Protein AF-A0A7S4MPJ4-F1 (afdb_monomer_lite)

Sequence (138 aa):
YFGGGSVEGIITTECYQKFRSNLSAKFEDGTIAFSSIATLKFGFKILRELGIESITQHCHVLTQYLYRRMLQMKHFNGSPVCKIFGMHHTGDVHQQGCVISFVLHRSTGEEVGYSEVEKLASLVSIHLRTGCFCNPGE

Organism: NCBI:txid1487602

Secondary structure (DSSP, 8-state):
---TT-EEEEETTTTEEEE-SSHHHHH--SS--HHHHHHHHHHHHHHHHH-HHHHHHHHHHHHHHHHHHHHT-B-TTS-BSEEEESSGGG--TTT--S--EEEEB-TTSPBPPHHHHHHHHHHTT------S-S-S--

Radius of gyration: 20.63 Å; chains: 1; bounding box: 57×34×46 Å

Structure (mmCIF, N/CA/C/O backbone):
data_AF-A0A7S4MPJ4-F1
#
_entry.id   AF-A0A7S4MPJ4-F1
#
loop_
_atom_site.group_PDB
_atom_site.id
_atom_site.type_symbol
_atom_site.label_atom_id
_atom_site.label_alt_id
_atom_site.label_comp_id
_atom_site.label_asym_id
_atom_site.label_entity_id
_atom_site.label_seq_id
_atom_site.pdbx_PDB_ins_code
_atom_site.Cartn_x
_atom_site.Cartn_y
_atom_site.Cartn_z
_atom_site.occupancy
_atom_site.B_iso_or_equiv
_atom_site.auth_seq_id
_atom_site.auth_comp_id
_atom_site.auth_asym_id
_atom_site.auth_atom_id
_atom_site.pdbx_PDB_model_num
ATOM 1 N N . TYR A 1 1 ? 18.355 12.100 -0.036 1.00 43.41 1 TYR A N 1
ATOM 2 C CA . TYR A 1 1 ? 18.182 10.654 -0.264 1.00 43.41 1 TYR A CA 1
ATOM 3 C C . TYR A 1 1 ? 19.532 10.012 -0.020 1.00 43.41 1 TYR A C 1
ATOM 5 O O . TYR A 1 1 ? 20.471 10.370 -0.719 1.00 43.41 1 TYR A O 1
ATOM 13 N N . PHE A 1 2 ? 19.645 9.173 1.007 1.00 48.06 2 PHE A N 1
ATOM 14 C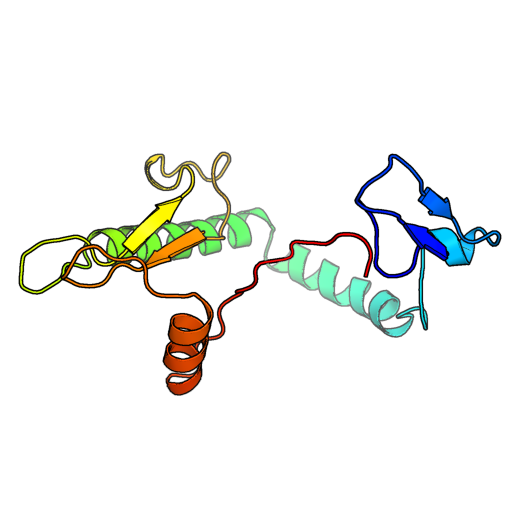 CA . PHE A 1 2 ? 20.828 8.347 1.237 1.00 48.06 2 PHE A CA 1
ATOM 15 C C . PHE A 1 2 ? 20.496 6.969 0.672 1.00 48.06 2 PHE A C 1
ATOM 17 O O . PHE A 1 2 ? 19.519 6.356 1.103 1.00 48.06 2 PHE A O 1
ATOM 24 N N . GLY A 1 3 ? 21.234 6.540 -0.352 1.00 45.75 3 GLY A N 1
ATOM 25 C CA . GLY A 1 3 ? 21.281 5.120 -0.675 1.00 45.75 3 GLY A CA 1
ATOM 26 C C . GLY A 1 3 ? 22.036 4.418 0.449 1.00 45.75 3 GLY A C 1
ATOM 27 O O . GLY A 1 3 ? 22.932 5.027 1.036 1.00 45.75 3 GLY A O 1
ATOM 28 N N . GLY A 1 4 ? 21.643 3.185 0.757 1.00 50.69 4 GLY A N 1
ATOM 29 C CA . GLY A 1 4 ? 22.331 2.326 1.719 1.00 50.69 4 GLY A CA 1
ATOM 30 C C . GLY A 1 4 ? 23.855 2.470 1.671 1.00 50.69 4 GLY A C 1
ATOM 31 O O . GLY A 1 4 ? 24.404 2.445 0.570 1.00 50.69 4 GLY A O 1
ATOM 32 N N . GLY A 1 5 ? 24.540 2.653 2.803 1.00 53.94 5 GLY A N 1
ATOM 33 C CA . GLY A 1 5 ? 26.009 2.565 2.873 1.00 53.94 5 GLY A CA 1
ATOM 34 C C . GLY A 1 5 ? 26.858 3.727 2.308 1.00 53.94 5 GLY A C 1
ATOM 35 O O . GLY A 1 5 ? 28.089 3.644 2.331 1.00 53.94 5 GLY A O 1
ATOM 36 N N . SER A 1 6 ? 26.260 4.846 1.873 1.00 60.00 6 SER A N 1
ATOM 37 C CA . SER A 1 6 ? 26.978 6.046 1.375 1.00 60.00 6 SER A CA 1
ATOM 38 C C . SER A 1 6 ? 27.757 6.841 2.442 1.00 60.00 6 SER A C 1
ATOM 40 O O . SER A 1 6 ? 28.598 7.691 2.115 1.00 60.00 6 SER A O 1
ATOM 42 N N . VAL A 1 7 ? 27.465 6.615 3.725 1.00 62.44 7 VAL A N 1
ATOM 43 C CA . VAL A 1 7 ? 28.051 7.334 4.866 1.00 62.44 7 VAL A CA 1
ATOM 44 C C . VAL A 1 7 ? 28.888 6.391 5.730 1.00 62.44 7 VAL A C 1
ATOM 46 O O . VAL A 1 7 ? 28.539 5.238 5.946 1.00 62.44 7 VAL A O 1
ATOM 49 N N . GLU A 1 8 ? 30.034 6.876 6.200 1.00 66.25 8 GLU A N 1
ATOM 50 C CA . GLU A 1 8 ? 30.913 6.179 7.151 1.00 66.25 8 GLU A CA 1
ATOM 51 C C . GLU A 1 8 ? 30.384 6.306 8.588 1.00 66.25 8 GLU A C 1
ATOM 53 O O . GLU A 1 8 ? 30.660 5.468 9.440 1.00 66.25 8 GLU A O 1
ATOM 58 N N . GLY A 1 9 ? 29.597 7.349 8.854 1.00 66.56 9 GLY A N 1
ATOM 59 C CA . GLY A 1 9 ? 28.904 7.535 10.117 1.00 66.56 9 GLY A CA 1
ATOM 60 C C . GLY A 1 9 ? 27.906 8.683 10.045 1.00 66.56 9 GLY A C 1
ATOM 61 O O . GLY A 1 9 ? 28.147 9.699 9.382 1.00 66.56 9 GLY A O 1
ATOM 62 N N . ILE A 1 10 ? 26.791 8.513 10.750 1.00 69.69 10 ILE A N 1
ATOM 63 C CA . ILE A 1 10 ? 25.794 9.547 11.009 1.00 69.69 10 ILE A CA 1
ATOM 64 C C . ILE A 1 10 ? 25.453 9.517 12.497 1.00 69.69 10 ILE A C 1
ATOM 66 O O . ILE A 1 10 ? 25.336 8.447 13.093 1.00 69.69 10 ILE A O 1
ATOM 70 N N . ILE A 1 11 ? 25.318 10.690 13.102 1.00 73.38 11 ILE A N 1
ATOM 71 C CA . ILE A 1 11 ? 24.819 10.826 14.470 1.00 73.38 11 ILE A CA 1
ATOM 72 C C . ILE A 1 11 ? 23.421 11.417 14.346 1.00 73.38 11 ILE A C 1
ATOM 74 O O . ILE A 1 11 ? 23.240 12.440 13.702 1.00 73.38 11 ILE A O 1
ATOM 78 N N . THR A 1 12 ? 22.411 10.765 14.913 1.00 59.41 12 THR A N 1
ATOM 79 C CA . THR A 1 12 ? 21.015 11.225 14.802 1.00 59.41 12 THR A CA 1
ATOM 80 C C . THR A 1 12 ? 20.682 12.360 15.771 1.00 59.41 12 THR A C 1
ATOM 82 O O . THR A 1 12 ? 19.685 13.052 15.587 1.00 59.41 12 THR A O 1
ATOM 85 N N . THR A 1 13 ? 21.514 12.562 16.796 1.00 71.19 13 THR A N 1
ATOM 86 C CA . THR A 1 13 ? 21.350 13.587 17.838 1.00 71.19 13 THR A CA 1
ATOM 87 C C . THR A 1 13 ? 22.073 14.900 17.534 1.00 71.19 13 THR A C 1
ATOM 89 O O . THR A 1 13 ? 21.828 15.893 18.211 1.00 71.19 13 THR A O 1
ATOM 92 N N . GLU A 1 14 ? 22.943 14.930 16.522 1.00 68.88 14 GLU A N 1
ATOM 93 C CA . GLU A 1 14 ? 23.697 16.111 16.087 1.00 68.88 14 GLU A CA 1
ATOM 94 C C . GLU A 1 14 ? 23.664 16.209 14.558 1.00 68.88 14 GLU A C 1
ATOM 96 O O . GLU A 1 14 ? 23.490 15.207 13.873 1.00 68.88 14 GLU A O 1
ATOM 101 N N . CYS A 1 15 ? 23.854 17.399 13.981 1.00 63.56 15 CYS A N 1
ATOM 102 C CA . CYS A 1 15 ? 23.894 17.563 12.521 1.00 63.56 15 CYS A CA 1
ATOM 103 C C . CYS A 1 15 ? 25.262 17.124 11.952 1.00 63.56 15 CYS A C 1
ATOM 105 O O . CYS A 1 15 ? 25.989 17.919 11.357 1.00 63.56 15 CYS A O 1
ATOM 107 N N . TYR A 1 16 ? 25.646 15.866 12.194 1.00 73.56 16 TYR A N 1
ATOM 108 C CA . TYR A 1 16 ? 26.937 15.296 11.814 1.00 73.56 16 TYR A CA 1
ATOM 109 C C . TYR A 1 16 ? 26.771 14.139 10.827 1.00 73.56 16 TYR A C 1
ATOM 111 O O . TYR A 1 16 ? 26.087 13.152 11.101 1.00 73.56 16 TYR A O 1
ATOM 119 N N . GLN A 1 17 ? 27.460 14.248 9.690 1.00 71.94 17 GLN A N 1
ATOM 120 C CA . GLN A 1 17 ? 27.527 13.219 8.654 1.00 71.94 17 GLN A CA 1
ATOM 121 C C . GLN A 1 17 ? 28.942 13.153 8.070 1.00 71.94 17 GLN A C 1
ATOM 123 O O . GLN A 1 17 ? 29.524 14.182 7.715 1.00 71.94 17 GLN A O 1
ATOM 128 N N . LYS A 1 18 ? 29.490 11.942 7.934 1.00 75.75 18 LYS A N 1
ATOM 129 C CA . LYS A 1 18 ? 30.777 11.700 7.270 1.00 75.75 18 LYS A CA 1
ATOM 130 C C . LYS A 1 18 ? 30.570 10.789 6.066 1.00 75.75 18 LYS A C 1
ATOM 132 O O . LYS A 1 18 ? 30.139 9.650 6.211 1.00 75.75 18 LYS A O 1
ATOM 137 N N . PHE A 1 19 ? 30.889 11.283 4.874 1.00 70.75 19 PHE A N 1
ATOM 138 C CA . PHE A 1 19 ? 30.853 10.485 3.647 1.00 70.75 19 PHE A CA 1
ATOM 139 C C . PHE A 1 19 ? 32.124 9.649 3.499 1.00 70.75 19 PHE A C 1
ATOM 141 O O . PHE A 1 19 ? 33.206 10.101 3.880 1.00 70.75 19 PHE A O 1
ATOM 148 N N . ARG A 1 20 ? 32.011 8.472 2.870 1.00 69.69 20 ARG A N 1
ATOM 149 C CA . ARG A 1 20 ? 33.187 7.679 2.480 1.00 69.69 20 ARG A CA 1
ATOM 150 C C . ARG A 1 20 ? 34.074 8.492 1.527 1.00 69.69 20 ARG A C 1
ATOM 152 O O . ARG A 1 20 ? 33.583 9.297 0.740 1.00 69.69 20 ARG A O 1
ATOM 159 N N . SER A 1 21 ? 35.391 8.324 1.596 1.00 73.31 21 SER A N 1
ATOM 160 C CA . SER A 1 21 ? 36.348 9.156 0.845 1.00 73.31 21 SER A CA 1
ATOM 161 C C . SER A 1 21 ? 36.323 8.906 -0.670 1.00 73.31 21 SER A C 1
ATOM 163 O O . SER A 1 21 ? 36.443 9.852 -1.451 1.00 73.31 21 SER A O 1
ATOM 165 N N . ASN A 1 22 ? 36.118 7.656 -1.090 1.00 72.75 22 ASN A N 1
ATOM 166 C CA . ASN A 1 22 ? 36.051 7.256 -2.497 1.00 72.75 22 ASN A CA 1
ATOM 167 C C . ASN A 1 22 ? 34.712 7.671 -3.139 1.00 72.75 22 ASN A C 1
ATOM 169 O O . ASN A 1 22 ? 33.656 7.374 -2.593 1.00 72.75 22 ASN A O 1
ATOM 173 N N . LEU A 1 23 ? 34.759 8.318 -4.312 1.00 71.88 23 LEU A N 1
ATOM 174 C CA . LEU A 1 23 ? 33.585 8.778 -5.059 1.00 71.88 23 LEU A CA 1
ATOM 175 C C . LEU A 1 23 ? 32.590 7.649 -5.353 1.00 71.88 23 LEU A C 1
ATOM 177 O O . LEU A 1 23 ? 31.407 7.839 -5.109 1.00 71.88 23 LEU A O 1
ATOM 181 N N . SER A 1 24 ? 33.043 6.481 -5.819 1.00 69.25 24 SER A N 1
ATOM 182 C CA . SER A 1 24 ? 32.132 5.357 -6.083 1.00 69.25 24 SER A CA 1
ATOM 183 C C . SER A 1 24 ? 31.463 4.873 -4.796 1.00 69.25 24 SER A C 1
ATOM 185 O O . SER A 1 24 ? 30.251 4.707 -4.760 1.00 69.25 24 SER A O 1
ATOM 187 N N . ALA A 1 25 ? 32.221 4.801 -3.699 1.00 65.69 25 ALA A N 1
ATOM 188 C CA . ALA A 1 25 ? 31.714 4.429 -2.377 1.00 65.69 25 ALA A CA 1
ATOM 189 C C . ALA A 1 25 ? 30.783 5.481 -1.736 1.00 65.69 25 ALA A C 1
ATOM 191 O O . ALA A 1 25 ? 30.172 5.206 -0.707 1.00 65.69 25 ALA A O 1
ATOM 192 N N . LYS A 1 26 ? 30.679 6.694 -2.303 1.00 69.12 26 LYS A N 1
ATOM 193 C CA . LYS A 1 26 ? 29.669 7.690 -1.901 1.00 69.12 26 LYS A CA 1
ATOM 194 C C . LYS A 1 26 ? 28.312 7.425 -2.545 1.00 69.12 26 LYS A C 1
ATOM 196 O O . LYS A 1 26 ? 27.304 7.883 -2.015 1.00 69.12 26 LYS A O 1
ATOM 201 N N . PHE A 1 27 ? 28.282 6.732 -3.680 1.00 63.38 27 PHE A N 1
ATOM 202 C CA . PHE A 1 27 ? 27.068 6.519 -4.470 1.00 63.38 27 PHE A CA 1
ATOM 203 C C . PHE A 1 27 ? 26.614 5.060 -4.503 1.00 63.38 27 PHE A C 1
ATOM 205 O O . PHE A 1 27 ? 25.455 4.804 -4.819 1.00 63.38 27 PHE A O 1
ATOM 212 N N . GLU A 1 28 ? 27.500 4.121 -4.175 1.00 61.78 28 GLU A N 1
ATOM 213 C CA . GLU A 1 28 ? 27.260 2.688 -4.286 1.00 61.78 28 GLU A CA 1
ATOM 214 C C . GLU A 1 28 ? 27.927 1.965 -3.107 1.00 61.78 28 GLU A C 1
ATOM 216 O O . GLU A 1 28 ? 29.130 2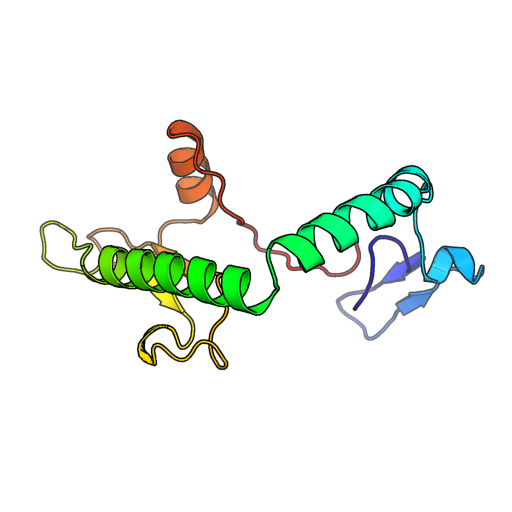.112 -2.878 1.00 61.78 28 GLU A O 1
ATOM 221 N N . ASP A 1 29 ? 27.154 1.172 -2.365 1.00 58.31 29 ASP A N 1
ATOM 222 C CA . ASP A 1 29 ? 27.672 0.204 -1.397 1.00 58.31 29 ASP A CA 1
ATOM 223 C C . ASP A 1 29 ? 27.374 -1.214 -1.907 1.00 58.31 29 ASP A C 1
ATOM 225 O O . ASP A 1 29 ? 26.268 -1.509 -2.364 1.00 58.31 29 ASP A O 1
ATOM 229 N N . GLY A 1 30 ? 28.381 -2.091 -1.872 1.00 64.00 30 GLY A N 1
ATOM 230 C CA . GLY A 1 30 ? 28.279 -3.476 -2.345 1.00 64.00 30 GLY A CA 1
ATOM 231 C C . GLY A 1 30 ? 28.618 -3.714 -3.827 1.00 64.00 30 GLY A C 1
ATOM 232 O O . GLY A 1 30 ? 29.203 -2.883 -4.519 1.00 64.00 30 GLY A O 1
ATOM 233 N N . THR A 1 31 ? 28.321 -4.925 -4.311 1.00 64.69 31 THR A N 1
ATOM 234 C CA . THR A 1 31 ? 28.582 -5.338 -5.699 1.00 64.69 31 THR A CA 1
ATOM 235 C C . THR A 1 31 ? 27.593 -4.672 -6.652 1.00 64.69 31 THR A C 1
ATOM 237 O O . THR A 1 31 ? 26.385 -4.870 -6.529 1.00 64.69 31 THR A O 1
ATOM 240 N N . ILE A 1 32 ? 28.104 -3.940 -7.648 1.00 66.94 32 ILE A N 1
ATOM 241 C CA . ILE A 1 32 ? 27.286 -3.326 -8.702 1.00 66.94 32 ILE A CA 1
ATOM 242 C C . ILE A 1 32 ? 26.440 -4.409 -9.367 1.00 66.94 32 ILE A C 1
ATOM 244 O O . ILE A 1 32 ? 26.966 -5.419 -9.840 1.00 66.94 32 ILE A O 1
ATOM 248 N N . ALA A 1 33 ? 25.129 -4.188 -9.442 1.00 68.31 33 ALA A N 1
ATOM 249 C CA . ALA A 1 33 ? 24.192 -5.106 -10.073 1.00 68.31 33 ALA A CA 1
ATOM 250 C C . ALA A 1 33 ? 24.318 -5.062 -11.612 1.00 68.31 33 ALA A C 1
ATOM 252 O O . ALA A 1 33 ? 23.389 -4.689 -12.325 1.00 68.31 33 ALA A O 1
ATOM 253 N N . PHE A 1 34 ? 25.479 -5.441 -12.153 1.00 70.50 34 PHE A N 1
ATOM 254 C CA . PHE A 1 34 ? 25.778 -5.414 -13.589 1.00 70.50 34 PHE A CA 1
ATOM 255 C C . PHE A 1 34 ? 24.797 -6.273 -14.404 1.00 70.50 34 PHE A C 1
ATOM 257 O O . PHE A 1 34 ? 24.446 -5.925 -15.532 1.00 70.50 34 PHE A O 1
ATOM 264 N N . SER A 1 35 ? 24.280 -7.355 -13.813 1.00 71.44 35 SER A N 1
ATOM 265 C CA . SER A 1 35 ? 23.201 -8.161 -14.392 1.00 71.44 35 SER A CA 1
ATOM 266 C C . SER A 1 35 ? 21.908 -7.356 -14.548 1.00 71.44 35 SER A C 1
ATOM 268 O O . SER A 1 3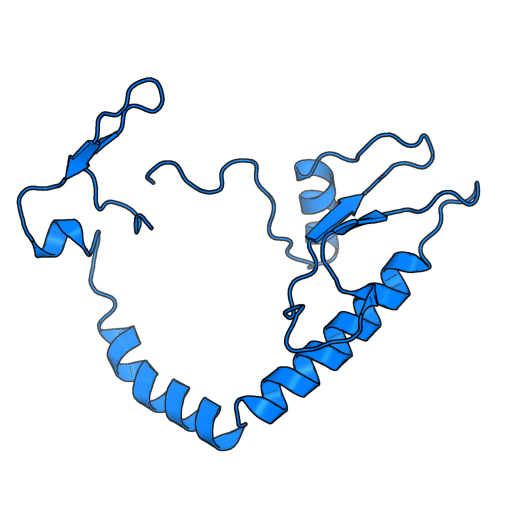5 ? 21.235 -7.472 -15.571 1.00 71.44 35 SER A O 1
ATOM 270 N N . SER A 1 36 ? 21.600 -6.465 -13.600 1.00 75.69 36 SER A N 1
ATOM 271 C CA . SER A 1 36 ? 20.436 -5.577 -13.682 1.00 75.69 36 SER A CA 1
ATOM 272 C C . SER A 1 36 ? 20.561 -4.597 -14.850 1.00 75.69 36 SER A C 1
ATOM 274 O O . SER A 1 36 ? 19.577 -4.365 -15.549 1.00 75.69 36 SER A O 1
ATOM 276 N N . ILE A 1 37 ? 21.771 -4.113 -15.156 1.00 80.19 37 ILE A N 1
ATOM 277 C CA . ILE A 1 37 ? 22.017 -3.245 -16.322 1.00 80.19 37 ILE A CA 1
ATOM 278 C C . ILE A 1 37 ? 21.633 -3.963 -17.624 1.00 80.19 37 ILE A C 1
ATOM 280 O O . ILE A 1 37 ? 20.933 -3.392 -18.461 1.00 80.19 37 ILE A O 1
ATOM 284 N N . ALA A 1 38 ? 22.011 -5.237 -17.778 1.00 82.19 38 ALA A N 1
ATOM 285 C CA . ALA A 1 38 ? 21.616 -6.031 -18.942 1.00 82.19 38 ALA A CA 1
ATOM 286 C C . ALA A 1 38 ? 20.087 -6.231 -19.025 1.00 82.19 38 ALA A C 1
ATOM 288 O O . ALA A 1 38 ? 19.518 -6.225 -20.121 1.00 82.19 38 ALA A O 1
ATOM 289 N N . THR A 1 39 ? 19.397 -6.345 -17.882 1.00 86.81 39 THR A N 1
ATOM 290 C CA . THR A 1 39 ? 17.930 -6.493 -17.848 1.00 86.81 39 THR A CA 1
ATOM 291 C C . THR A 1 39 ? 17.162 -5.218 -18.206 1.00 86.81 39 THR A C 1
ATOM 293 O O . THR A 1 39 ? 16.033 -5.320 -18.689 1.00 86.81 39 THR A O 1
ATOM 296 N N . LEU A 1 40 ? 17.765 -4.025 -18.075 1.00 89.00 40 LEU A N 1
ATOM 297 C CA . LEU A 1 40 ? 17.107 -2.747 -18.394 1.00 89.00 40 LEU A CA 1
ATOM 298 C C . LEU A 1 40 ? 16.570 -2.707 -19.824 1.00 89.00 40 LEU A C 1
ATOM 300 O O . LEU A 1 40 ? 15.476 -2.197 -20.062 1.00 89.00 40 LEU A O 1
ATOM 304 N N . LYS A 1 41 ? 17.299 -3.288 -20.785 1.00 91.75 41 LYS A N 1
ATOM 305 C CA . LYS A 1 41 ? 16.850 -3.369 -22.182 1.00 91.75 41 LYS A CA 1
ATOM 306 C C . LYS A 1 41 ? 15.490 -4.062 -22.297 1.00 91.75 41 LYS A C 1
ATOM 308 O O . LYS A 1 41 ? 14.621 -3.587 -23.030 1.00 91.75 41 LYS A O 1
ATOM 313 N N . PHE A 1 42 ? 15.314 -5.170 -21.581 1.00 92.19 42 PHE A N 1
ATOM 314 C CA . PHE A 1 42 ? 14.069 -5.933 -21.570 1.00 92.19 42 PHE A CA 1
ATOM 315 C C . PHE A 1 42 ? 12.982 -5.205 -20.778 1.00 92.19 42 PHE A C 1
ATOM 317 O O . PHE A 1 42 ? 11.867 -5.078 -21.278 1.00 92.19 42 PHE A O 1
ATOM 324 N N . GLY A 1 43 ? 13.320 -4.633 -19.619 1.00 91.00 43 GLY A N 1
ATOM 325 C CA . GLY A 1 43 ? 12.391 -3.824 -18.825 1.00 91.00 43 GLY A CA 1
ATOM 326 C C . GLY A 1 43 ? 11.816 -2.649 -19.620 1.00 91.00 43 GLY A C 1
ATOM 327 O O . GLY A 1 43 ? 10.602 -2.486 -19.704 1.00 91.00 43 GLY A O 1
ATOM 328 N N . PHE A 1 44 ? 12.664 -1.881 -20.308 1.00 93.88 44 PHE A N 1
ATOM 329 C CA . PHE A 1 44 ? 12.207 -0.779 -21.155 1.00 93.88 44 PHE A CA 1
ATOM 330 C C . PHE A 1 44 ? 11.426 -1.240 -22.383 1.00 93.88 44 PHE A C 1
ATOM 332 O O . PHE A 1 44 ? 10.549 -0.513 -22.846 1.00 93.88 44 PHE A O 1
ATOM 339 N N . LYS A 1 45 ? 11.728 -2.422 -22.934 1.00 95.38 45 LYS A N 1
ATOM 340 C CA . LYS A 1 45 ? 10.920 -3.000 -24.012 1.00 95.38 45 LYS A CA 1
ATOM 341 C C . LYS A 1 45 ? 9.496 -3.275 -23.518 1.00 95.38 45 LYS A C 1
ATOM 343 O O . LYS A 1 45 ? 8.564 -2.783 -24.141 1.00 95.38 45 LYS A O 1
ATOM 348 N N . ILE A 1 46 ? 9.349 -3.940 -22.373 1.00 94.31 46 ILE A N 1
ATOM 349 C CA . ILE A 1 46 ? 8.044 -4.235 -21.761 1.00 94.31 46 ILE A CA 1
ATOM 350 C C . ILE A 1 46 ? 7.288 -2.944 -21.424 1.00 94.31 46 ILE A C 1
ATOM 352 O O . ILE A 1 46 ? 6.113 -2.820 -21.746 1.00 94.31 46 ILE A O 1
ATOM 356 N N . LEU A 1 47 ? 7.958 -1.948 -20.832 1.00 94.25 47 LEU A N 1
ATOM 357 C CA . LEU A 1 47 ? 7.326 -0.662 -20.508 1.00 94.25 47 LEU A CA 1
ATOM 358 C C . LEU A 1 47 ? 6.812 0.075 -21.750 1.00 94.25 47 LEU A C 1
ATOM 360 O O . LEU A 1 47 ? 5.772 0.725 -21.678 1.00 94.25 47 LEU A O 1
ATOM 364 N N . ARG A 1 48 ? 7.516 -0.024 -22.885 1.00 94.88 48 ARG A N 1
ATOM 365 C CA . ARG A 1 48 ? 7.050 0.540 -24.160 1.00 94.88 48 ARG A CA 1
ATOM 366 C C . ARG A 1 48 ? 5.889 -0.248 -24.759 1.00 94.88 48 ARG A C 1
ATOM 368 O O . ARG A 1 48 ? 5.001 0.369 -25.329 1.00 94.88 48 ARG A O 1
ATOM 375 N N . GLU A 1 49 ? 5.908 -1.573 -24.643 1.00 96.12 49 GLU A N 1
ATOM 376 C CA . GLU A 1 49 ? 4.835 -2.445 -25.138 1.00 96.12 49 GLU A CA 1
ATOM 377 C C . GLU A 1 49 ? 3.536 -2.268 -24.342 1.00 96.12 49 GLU A C 1
ATOM 379 O O . GLU A 1 49 ? 2.467 -2.180 -24.935 1.00 96.12 49 GLU A O 1
ATOM 384 N N . LEU A 1 50 ? 3.626 -2.177 -23.012 1.00 95.12 50 LEU A N 1
ATOM 385 C CA . LEU A 1 50 ? 2.471 -1.949 -22.139 1.00 95.12 50 LEU A CA 1
ATOM 386 C C . LEU A 1 50 ? 2.006 -0.487 -22.158 1.00 95.12 50 LEU A C 1
ATOM 388 O O . LEU A 1 50 ? 0.810 -0.220 -22.115 1.00 95.12 50 LEU A O 1
ATOM 392 N N . GLY A 1 51 ? 2.948 0.456 -22.213 1.00 96.38 51 GLY A N 1
ATOM 393 C CA . GLY A 1 51 ? 2.684 1.887 -22.114 1.00 96.38 51 GLY A CA 1
ATOM 394 C C . GLY A 1 51 ? 2.441 2.343 -20.672 1.00 96.38 51 GLY A C 1
ATOM 395 O O . GLY A 1 51 ? 1.609 1.799 -19.946 1.00 96.38 51 GLY A O 1
ATOM 396 N N . ILE A 1 52 ? 3.147 3.399 -20.254 1.00 94.06 52 ILE A N 1
ATOM 397 C CA . ILE A 1 52 ? 3.028 3.959 -18.896 1.00 94.06 52 ILE A CA 1
ATOM 398 C C . ILE A 1 52 ? 1.600 4.411 -18.591 1.00 94.06 52 ILE A C 1
ATOM 400 O O . ILE A 1 52 ? 1.124 4.204 -17.482 1.00 94.06 52 ILE A O 1
ATOM 404 N N . GLU A 1 53 ? 0.895 4.985 -19.562 1.00 94.38 53 GLU A N 1
ATOM 405 C CA . GLU A 1 53 ? -0.482 5.436 -19.365 1.00 94.38 53 GLU A CA 1
ATOM 406 C C . GLU A 1 53 ? -1.433 4.269 -19.069 1.00 94.38 53 GLU A C 1
ATOM 408 O O . GLU A 1 53 ? -2.211 4.342 -18.120 1.00 94.38 53 GLU A O 1
ATOM 413 N N . SER A 1 54 ? -1.314 3.158 -19.806 1.00 95.62 54 SER A N 1
ATOM 414 C CA . SER A 1 54 ? -2.123 1.956 -19.569 1.00 95.62 54 SER A CA 1
ATOM 415 C C . SER A 1 54 ? -1.853 1.363 -18.185 1.00 95.62 54 SER A C 1
ATOM 417 O O . SER A 1 54 ? -2.789 1.076 -17.437 1.00 95.62 54 SER A O 1
ATOM 419 N N . ILE A 1 55 ? -0.573 1.260 -17.802 1.00 95.56 55 ILE A N 1
ATOM 420 C CA . ILE A 1 55 ? -0.159 0.799 -16.469 1.00 95.56 55 ILE A CA 1
ATOM 421 C C . ILE A 1 55 ? -0.754 1.706 -15.387 1.00 95.56 55 ILE A C 1
ATOM 423 O O . ILE A 1 55 ? -1.349 1.217 -14.428 1.00 95.56 55 ILE A O 1
ATOM 427 N N . THR A 1 56 ? -0.628 3.023 -15.548 1.00 95.31 56 THR A N 1
ATOM 428 C CA . THR A 1 56 ? -1.151 4.018 -14.610 1.00 95.31 56 THR A CA 1
ATOM 429 C C . THR A 1 56 ? -2.664 3.894 -14.444 1.00 95.31 56 THR A C 1
ATOM 431 O O . THR A 1 56 ? -3.141 3.822 -13.312 1.00 95.31 56 THR A O 1
ATOM 434 N N . GLN A 1 57 ? -3.419 3.798 -15.541 1.00 95.00 57 GLN A N 1
ATOM 435 C CA . GLN A 1 57 ? -4.874 3.643 -15.491 1.00 95.00 57 GLN A CA 1
ATOM 436 C C . GLN A 1 57 ? -5.290 2.320 -14.841 1.00 95.00 57 GLN A C 1
ATOM 438 O O . GLN A 1 57 ? -6.168 2.299 -13.978 1.00 95.00 57 GLN A O 1
ATOM 443 N N . HIS A 1 58 ? -4.629 1.217 -15.194 1.00 96.44 58 HIS A N 1
ATOM 444 C CA . HIS A 1 58 ? -4.914 -0.088 -14.606 1.00 96.44 58 HIS A CA 1
ATOM 445 C C . HIS A 1 58 ? -4.678 -0.092 -13.090 1.00 96.44 58 HIS A C 1
ATOM 447 O O . HIS A 1 58 ? -5.560 -0.474 -12.316 1.00 96.44 58 HIS A O 1
ATOM 453 N N . CYS A 1 59 ? -3.517 0.401 -12.655 1.00 96.56 59 CYS A N 1
ATOM 454 C CA . CYS A 1 59 ? -3.194 0.554 -11.242 1.00 96.56 59 CYS A CA 1
ATOM 455 C C . CYS A 1 59 ? -4.200 1.466 -10.531 1.00 96.56 59 CYS A C 1
ATOM 457 O O . CYS A 1 59 ? -4.661 1.129 -9.445 1.00 96.56 59 CYS A O 1
ATOM 459 N N . HIS A 1 60 ? -4.594 2.583 -11.150 1.00 96.31 60 HIS A N 1
ATOM 460 C CA . HIS A 1 60 ? -5.574 3.505 -10.585 1.00 96.31 60 HIS A CA 1
ATOM 461 C C . HIS A 1 60 ? -6.929 2.830 -10.328 1.00 96.31 60 HIS A C 1
ATOM 463 O O . HIS A 1 60 ? -7.485 2.971 -9.237 1.00 96.31 60 HIS A O 1
ATOM 469 N N . VAL A 1 61 ? -7.438 2.047 -11.285 1.00 96.75 61 VAL A N 1
ATOM 470 C CA . VAL A 1 61 ? -8.696 1.299 -11.129 1.00 96.75 61 VAL A CA 1
ATOM 471 C C . VAL A 1 61 ? -8.613 0.317 -9.959 1.00 96.75 61 VAL A C 1
ATOM 473 O O . VAL A 1 61 ? -9.521 0.282 -9.126 1.00 96.75 61 VAL A O 1
ATOM 476 N N . LEU A 1 62 ? -7.519 -0.444 -9.853 1.00 97.69 62 LEU A N 1
ATOM 477 C CA . LEU A 1 62 ? -7.312 -1.386 -8.748 1.00 97.69 62 LEU A CA 1
ATOM 478 C C . LEU A 1 62 ? -7.228 -0.672 -7.393 1.00 97.69 62 LEU A C 1
ATOM 480 O O . LEU A 1 62 ? -7.867 -1.097 -6.429 1.00 97.69 62 LEU A O 1
ATOM 484 N N . THR A 1 63 ? -6.491 0.436 -7.321 1.00 97.25 63 THR A N 1
ATOM 485 C CA . THR A 1 63 ? -6.359 1.243 -6.104 1.00 97.25 63 THR A CA 1
ATOM 486 C C . THR A 1 63 ? -7.699 1.839 -5.683 1.00 97.25 63 THR A C 1
ATOM 488 O O . THR A 1 63 ? -8.057 1.756 -4.512 1.00 97.25 63 THR A O 1
ATOM 491 N N . GLN A 1 64 ? -8.481 2.391 -6.614 1.00 97.25 64 GLN A N 1
ATOM 492 C CA . GLN A 1 64 ? -9.812 2.933 -6.323 1.00 97.25 64 GLN A CA 1
ATOM 493 C C . GLN A 1 64 ? -10.796 1.852 -5.880 1.00 97.25 64 GLN A C 1
ATOM 495 O O . GLN A 1 64 ? -11.576 2.060 -4.948 1.00 97.25 64 GLN A O 1
ATOM 500 N N . TYR A 1 65 ? -10.744 0.679 -6.512 1.00 97.56 65 TYR A N 1
ATOM 501 C CA . TYR A 1 65 ? -11.534 -0.470 -6.095 1.00 97.56 65 TYR A CA 1
ATOM 502 C C . TYR A 1 65 ? -11.201 -0.876 -4.655 1.00 97.56 65 TYR A C 1
ATOM 504 O O . TYR A 1 65 ? -12.101 -0.949 -3.815 1.00 97.56 65 TYR A O 1
ATOM 512 N N . LEU A 1 66 ? -9.916 -1.068 -4.341 1.00 97.38 66 LEU A N 1
ATOM 513 C CA . LEU A 1 66 ? -9.473 -1.442 -3.000 1.00 97.38 66 LEU A CA 1
ATOM 514 C C . LEU A 1 66 ? -9.838 -0.371 -1.964 1.00 97.38 66 LEU A C 1
ATOM 516 O O . LEU A 1 66 ? -10.409 -0.701 -0.928 1.00 97.38 66 LEU A O 1
ATOM 520 N N . TYR A 1 67 ? -9.598 0.905 -2.270 1.00 97.56 67 TYR A N 1
ATOM 521 C CA . TYR A 1 67 ? -9.951 2.038 -1.415 1.00 97.56 67 TYR A CA 1
ATOM 522 C C . TYR A 1 67 ? -11.435 2.025 -1.021 1.00 97.56 67 TYR A C 1
ATOM 524 O O . TYR A 1 67 ? -11.771 2.079 0.163 1.00 97.56 67 TYR A O 1
ATOM 532 N N . ARG A 1 68 ? -12.336 1.878 -2.002 1.00 97.12 68 ARG A N 1
ATOM 533 C CA . ARG A 1 68 ? -13.787 1.823 -1.759 1.00 97.12 68 ARG A CA 1
ATOM 534 C C . ARG A 1 68 ? -14.182 0.610 -0.921 1.00 97.12 68 ARG A C 1
ATOM 536 O O . ARG A 1 68 ? -15.025 0.736 -0.036 1.00 97.12 68 ARG A O 1
ATOM 543 N N . ARG A 1 69 ? -13.573 -0.553 -1.175 1.00 97.88 69 ARG A N 1
ATOM 544 C CA . ARG A 1 69 ? -13.824 -1.776 -0.397 1.00 97.88 69 ARG A CA 1
ATOM 545 C C . ARG A 1 69 ? -13.377 -1.617 1.052 1.00 97.88 69 ARG A C 1
ATOM 547 O O . ARG A 1 69 ? -14.134 -1.980 1.943 1.00 97.88 69 ARG A O 1
ATOM 554 N N . MET A 1 70 ? -12.206 -1.032 1.284 1.00 97.25 70 MET A N 1
ATOM 555 C CA . MET A 1 70 ? -11.682 -0.775 2.625 1.00 97.25 70 MET A CA 1
ATOM 556 C C . MET A 1 70 ? -12.539 0.232 3.402 1.00 97.25 70 MET A C 1
ATOM 558 O O . MET A 1 70 ? -12.851 -0.009 4.564 1.00 97.25 70 MET A O 1
ATOM 562 N N . LEU A 1 71 ? -13.017 1.306 2.761 1.00 96.38 71 LEU A N 1
ATOM 563 C CA . LEU A 1 71 ? -13.928 2.274 3.395 1.00 96.38 71 LEU A CA 1
ATOM 564 C C . LEU A 1 71 ? -15.243 1.657 3.895 1.00 96.38 71 LEU A C 1
ATOM 566 O O . LEU A 1 71 ? -15.852 2.166 4.834 1.00 96.38 71 LEU A O 1
ATOM 570 N N . GLN A 1 72 ? -15.704 0.584 3.253 1.00 97.06 72 GLN A N 1
ATOM 571 C CA . GLN A 1 72 ? -16.938 -0.109 3.625 1.00 97.06 72 GLN A CA 1
ATOM 572 C C . GLN A 1 72 ? -16.739 -1.102 4.778 1.00 97.06 72 GLN A C 1
ATOM 574 O O . GLN A 1 72 ? -17.726 -1.586 5.333 1.00 97.06 72 GLN A O 1
ATOM 579 N N . MET A 1 73 ? -15.494 -1.409 5.154 1.00 96.94 73 MET A N 1
ATOM 580 C CA . MET A 1 73 ? -15.199 -2.354 6.226 1.00 96.94 73 MET A CA 1
ATOM 581 C C . MET A 1 73 ? -15.573 -1.753 7.581 1.00 96.94 73 MET A C 1
ATOM 583 O O . MET A 1 73 ? -14.985 -0.766 8.031 1.00 96.94 73 MET A O 1
ATOM 587 N N . LYS A 1 74 ? -16.540 -2.385 8.248 1.00 97.69 74 LYS A N 1
ATOM 588 C CA . LYS A 1 74 ? -17.021 -2.000 9.576 1.00 97.69 74 LYS A CA 1
ATOM 589 C C . LYS A 1 74 ? -16.995 -3.189 10.525 1.00 97.69 74 LYS A C 1
ATOM 591 O O . LYS A 1 74 ? -17.262 -4.319 10.123 1.00 97.69 74 LYS A O 1
ATOM 596 N N . HIS A 1 75 ? -16.697 -2.910 11.786 1.00 97.25 75 HIS A N 1
ATOM 597 C CA . HIS A 1 75 ? -16.880 -3.845 12.887 1.00 97.25 75 HIS A CA 1
ATOM 598 C C . HIS A 1 75 ? -18.370 -4.071 13.162 1.00 97.25 75 HIS A C 1
ATOM 600 O O . HIS A 1 75 ? -19.233 -3.333 12.682 1.00 97.25 75 HIS A O 1
ATOM 606 N N . PHE A 1 76 ? -18.681 -5.073 13.984 1.00 96.81 76 PHE A N 1
ATOM 607 C CA . PHE A 1 76 ? -20.056 -5.408 14.379 1.00 96.81 76 PHE A CA 1
ATOM 608 C C . PHE A 1 76 ? -20.810 -4.238 15.042 1.00 96.81 76 PHE A C 1
ATOM 610 O O . PHE A 1 76 ? -22.031 -4.172 14.969 1.00 96.81 76 PHE A O 1
ATOM 617 N N . ASN A 1 77 ? -20.089 -3.308 15.674 1.00 96.38 77 ASN A N 1
ATOM 618 C CA . ASN A 1 77 ? -20.634 -2.102 16.303 1.00 96.38 77 ASN A CA 1
ATOM 619 C C . ASN A 1 77 ? -20.738 -0.903 15.338 1.00 96.38 77 ASN A C 1
ATOM 621 O O . ASN A 1 77 ? -21.033 0.210 15.764 1.00 96.38 77 ASN A O 1
ATOM 625 N N . GLY A 1 78 ? -20.471 -1.110 14.046 1.00 95.62 78 GLY A N 1
ATOM 626 C CA . GLY A 1 78 ? -20.556 -0.088 13.007 1.00 95.62 78 GLY A CA 1
ATOM 627 C C . GLY A 1 78 ? -19.338 0.831 12.893 1.00 95.62 78 GLY A C 1
ATOM 628 O O . GLY A 1 78 ? -19.309 1.650 11.969 1.00 95.62 78 GLY A O 1
ATOM 629 N N . SER A 1 79 ? -18.332 0.704 13.767 1.00 96.00 79 SER A N 1
ATOM 630 C CA . SER A 1 79 ? -17.102 1.496 13.671 1.00 96.00 79 SER A CA 1
ATOM 631 C C . SER A 1 79 ? -16.243 1.049 12.476 1.00 96.00 79 SER A C 1
ATOM 633 O O . SER A 1 79 ? -16.255 -0.132 12.115 1.00 96.00 79 SER A O 1
ATOM 635 N N . PRO A 1 80 ? -15.517 1.965 11.810 1.00 96.38 80 PRO A N 1
ATOM 636 C CA . PRO A 1 80 ? -14.676 1.616 10.667 1.00 96.38 80 PRO A CA 1
ATOM 637 C C . PRO A 1 80 ? -13.479 0.754 11.091 1.00 96.38 80 PRO A C 1
ATOM 639 O O . PRO A 1 80 ? -12.837 1.023 12.106 1.00 96.38 80 PRO A O 1
ATOM 642 N N . VAL A 1 81 ? -13.143 -0.255 10.283 1.00 97.56 81 VAL A N 1
ATOM 643 C CA . VAL A 1 81 ? -12.014 -1.167 10.555 1.00 97.56 81 VAL A CA 1
ATOM 644 C C . VAL A 1 81 ? -10.666 -0.503 10.291 1.00 97.56 81 VAL A C 1
ATOM 646 O O . VAL A 1 81 ? -9.689 -0.798 10.971 1.00 97.56 81 VAL A O 1
ATOM 649 N N . CYS A 1 82 ? -10.591 0.391 9.309 1.00 96.44 82 CYS A N 1
ATOM 650 C CA . CYS A 1 82 ? -9.345 1.029 8.908 1.00 96.44 82 CYS A CA 1
ATOM 651 C C . CYS A 1 82 ? -9.504 2.538 8.745 1.00 96.44 82 CYS A C 1
ATOM 653 O O . CYS A 1 82 ? -10.558 3.028 8.336 1.00 96.44 82 CYS A O 1
ATOM 655 N N . LYS A 1 83 ? -8.418 3.269 8.987 1.00 95.50 83 LYS A N 1
ATOM 656 C CA . LYS A 1 83 ? -8.264 4.666 8.583 1.00 95.50 83 LYS A CA 1
ATOM 657 C C . LYS A 1 83 ? -7.224 4.733 7.479 1.00 95.50 83 LYS A C 1
ATOM 659 O O . LYS A 1 83 ? -6.097 4.281 7.653 1.00 95.50 83 LYS A O 1
ATOM 664 N N . ILE A 1 84 ? -7.630 5.293 6.347 1.00 96.44 84 ILE A N 1
ATOM 665 C CA . ILE A 1 84 ? -6.811 5.404 5.142 1.00 96.44 84 ILE A CA 1
ATOM 666 C C . ILE A 1 84 ? -6.243 6.823 5.064 1.00 96.44 84 ILE A C 1
ATOM 668 O O . ILE A 1 84 ? -6.956 7.790 5.335 1.00 96.44 84 ILE A O 1
ATOM 672 N N . PHE A 1 85 ? -4.974 6.944 4.686 1.00 94.56 85 PHE A N 1
ATOM 673 C CA . PHE A 1 85 ? -4.287 8.217 4.474 1.00 94.56 85 PHE A CA 1
ATOM 674 C C . PHE A 1 85 ? -4.166 8.538 2.982 1.00 94.56 85 PHE A C 1
ATOM 676 O O . PHE A 1 85 ? -4.162 7.639 2.145 1.00 94.56 85 PHE A O 1
ATOM 683 N N . GLY A 1 86 ? -4.021 9.823 2.654 1.00 93.56 86 GLY A N 1
ATOM 684 C CA . GLY A 1 86 ? -3.854 10.298 1.279 1.00 93.56 86 GLY A CA 1
ATOM 685 C C . GLY A 1 86 ? -5.142 10.819 0.639 1.00 93.56 86 GLY A C 1
ATOM 686 O O . GLY A 1 86 ? -6.196 10.915 1.271 1.00 93.56 86 GLY A O 1
ATOM 687 N N . MET A 1 87 ? -5.048 11.174 -0.640 1.00 94.31 87 MET A N 1
ATOM 688 C CA . MET A 1 87 ? -6.107 11.849 -1.401 1.00 94.31 87 MET A CA 1
ATOM 689 C C . MET A 1 87 ? -6.905 10.880 -2.284 1.00 94.31 87 MET A C 1
ATOM 691 O O . MET A 1 87 ? -7.438 11.260 -3.316 1.00 94.31 87 MET A O 1
ATOM 695 N N . HIS A 1 88 ? -7.049 9.617 -1.873 1.00 94.94 88 HIS A N 1
ATOM 696 C CA . HIS A 1 88 ? -7.768 8.599 -2.656 1.00 94.94 88 HIS A CA 1
ATOM 697 C C . HIS A 1 88 ? -9.234 8.954 -2.963 1.00 94.94 88 HIS A C 1
ATOM 699 O O . HIS A 1 88 ? -9.770 8.484 -3.965 1.00 94.94 88 HIS A O 1
ATOM 705 N N . HIS A 1 89 ? -9.869 9.796 -2.143 1.00 93.56 89 HIS A N 1
ATOM 706 C CA . HIS A 1 89 ? -11.247 10.253 -2.338 1.00 93.56 89 HIS A CA 1
ATOM 707 C C . HIS A 1 89 ? -11.436 11.128 -3.584 1.00 93.56 89 HIS A C 1
ATOM 709 O O . HIS A 1 89 ? -12.552 11.195 -4.093 1.00 93.56 89 HIS A O 1
ATOM 715 N N . THR A 1 90 ? -10.383 11.792 -4.076 1.00 92.88 90 THR A N 1
ATOM 716 C CA . THR A 1 90 ? -10.487 12.673 -5.250 1.00 92.88 90 THR A CA 1
AT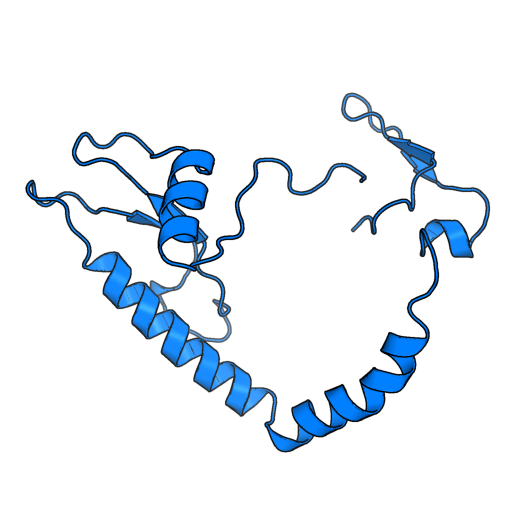OM 717 C C . THR A 1 90 ? -10.663 11.880 -6.539 1.00 92.88 90 THR A C 1
ATOM 719 O O . THR A 1 90 ? -11.209 12.398 -7.507 1.00 92.88 90 THR A O 1
ATOM 722 N N . GLY A 1 91 ? -10.214 10.619 -6.562 1.00 91.19 91 GLY A N 1
ATOM 723 C CA . GLY A 1 91 ? -10.195 9.818 -7.784 1.00 91.19 91 GLY A CA 1
ATOM 724 C C . GLY A 1 91 ? -9.245 10.366 -8.852 1.00 91.19 91 GLY A C 1
ATOM 725 O O . GLY A 1 91 ? -9.286 9.892 -9.980 1.00 91.19 91 GLY A O 1
ATOM 726 N N . ASP A 1 92 ? -8.388 11.334 -8.520 1.00 93.00 92 ASP A N 1
ATOM 727 C CA . ASP A 1 92 ? -7.457 11.939 -9.468 1.00 93.00 92 ASP A CA 1
ATOM 728 C C . ASP A 1 92 ? -6.135 11.162 -9.493 1.00 93.00 92 ASP A C 1
ATOM 730 O O . ASP A 1 92 ? -5.395 11.092 -8.505 1.00 93.00 92 ASP A O 1
ATOM 734 N N . VAL A 1 93 ? -5.831 10.581 -10.654 1.00 91.69 93 VAL A N 1
ATOM 735 C CA . VAL A 1 93 ? -4.616 9.798 -10.901 1.00 91.69 93 VAL A CA 1
ATOM 736 C C . VAL A 1 93 ? -3.332 10.632 -10.824 1.00 91.69 93 VAL A C 1
ATOM 738 O O . VAL A 1 93 ? -2.260 10.082 -10.578 1.00 91.69 93 VAL A O 1
ATOM 741 N N . HIS A 1 94 ? -3.421 11.953 -10.988 1.00 90.44 94 HIS A N 1
ATOM 742 C CA . HIS A 1 94 ? -2.276 12.857 -10.890 1.00 90.44 94 HIS A CA 1
ATOM 743 C C . HIS A 1 94 ? -1.970 13.282 -9.449 1.00 90.44 94 HIS A C 1
ATOM 745 O O . HIS A 1 94 ? -0.853 13.710 -9.162 1.00 90.44 94 HIS A O 1
ATOM 751 N N . GLN A 1 95 ? -2.935 13.147 -8.536 1.00 90.31 95 GLN A N 1
ATOM 752 C CA . GLN A 1 95 ? -2.787 13.534 -7.129 1.00 90.31 95 GLN A CA 1
ATOM 753 C C . GLN A 1 95 ? -2.467 12.354 -6.212 1.00 90.31 95 GLN A C 1
ATOM 755 O O . GLN A 1 95 ? -1.855 12.542 -5.161 1.00 90.31 95 GLN A O 1
ATOM 760 N N . GLN A 1 96 ? -2.887 11.144 -6.587 1.00 91.94 96 GLN A N 1
ATOM 761 C CA . GLN A 1 96 ? -2.741 9.954 -5.760 1.00 91.94 96 GLN A CA 1
ATOM 762 C C . GLN A 1 96 ? -2.257 8.756 -6.583 1.00 91.94 96 GLN A C 1
ATOM 764 O O . GLN A 1 96 ? -2.910 8.316 -7.528 1.00 91.94 96 GLN A O 1
ATOM 769 N N . GLY A 1 97 ? -1.118 8.194 -6.170 1.00 91.69 97 GLY A N 1
ATOM 770 C CA . GLY A 1 97 ? -0.541 6.993 -6.771 1.00 91.69 97 GLY A CA 1
ATOM 771 C C . GLY A 1 97 ? -1.216 5.694 -6.320 1.00 91.69 97 GLY A C 1
ATOM 772 O O . GLY A 1 97 ? -2.208 5.690 -5.588 1.00 91.69 97 GLY A O 1
ATOM 773 N N . CYS A 1 98 ? -0.632 4.564 -6.722 1.00 94.06 98 CYS A N 1
ATOM 774 C CA . CYS A 1 98 ? -1.218 3.238 -6.518 1.00 94.06 98 CYS A CA 1
ATOM 775 C C . CYS A 1 98 ? -1.057 2.647 -5.103 1.00 94.06 98 CYS A C 1
ATOM 777 O O . CYS A 1 98 ? -1.611 1.587 -4.810 1.00 94.06 98 CYS A O 1
ATOM 779 N N . VAL A 1 99 ? -0.320 3.321 -4.219 1.00 94.81 99 VAL A N 1
ATOM 780 C CA . VAL A 1 99 ? -0.064 2.875 -2.843 1.00 94.81 99 VAL A CA 1
ATOM 781 C C . VAL A 1 99 ? -1.163 3.381 -1.914 1.00 94.81 99 VAL A C 1
ATOM 783 O O . VAL A 1 99 ? -1.464 4.573 -1.925 1.00 94.81 99 VAL A O 1
ATOM 786 N N . ILE A 1 100 ? -1.721 2.488 -1.090 1.00 95.69 100 ILE A N 1
ATOM 787 C CA . ILE A 1 100 ? -2.668 2.828 -0.020 1.00 95.69 100 ILE A CA 1
ATOM 788 C C . ILE A 1 100 ? -1.969 2.661 1.327 1.00 95.69 100 ILE A C 1
ATOM 790 O O . ILE A 1 100 ? -1.616 1.547 1.713 1.00 95.69 100 ILE A O 1
ATOM 794 N N . SER A 1 101 ? -1.815 3.764 2.053 1.00 95.50 101 SER A N 1
ATOM 795 C CA . SER A 1 101 ? -1.318 3.760 3.431 1.00 95.50 101 SER A CA 1
ATOM 796 C C . SER A 1 101 ? -2.494 3.780 4.401 1.00 95.50 101 SER A C 1
ATOM 798 O O . SER A 1 101 ? -3.414 4.584 4.241 1.00 95.50 101 SER A O 1
ATOM 800 N N . PHE A 1 102 ? -2.478 2.925 5.422 1.00 95.69 102 PHE A N 1
ATOM 801 C CA . PHE A 1 102 ? -3.580 2.813 6.376 1.00 95.69 102 PHE A CA 1
ATOM 802 C C . PHE A 1 102 ? -3.116 2.334 7.753 1.00 95.69 102 PHE A C 1
ATOM 804 O O . PHE A 1 102 ? -2.061 1.718 7.886 1.00 95.69 102 PHE A O 1
ATOM 811 N N . VAL A 1 103 ? -3.950 2.583 8.761 1.00 95.38 103 VAL A N 1
ATOM 812 C CA . VAL A 1 103 ? -3.916 1.903 10.064 1.00 95.38 103 VAL A CA 1
ATOM 813 C C . VAL A 1 103 ? -5.207 1.114 10.260 1.00 95.38 103 VAL A C 1
ATOM 815 O O . VAL A 1 103 ? -6.255 1.481 9.718 1.00 95.38 103 VAL A O 1
ATOM 818 N N . LEU A 1 104 ? -5.132 0.021 11.018 1.00 96.06 104 LEU A N 1
ATOM 819 C CA . LEU A 1 104 ? -6.291 -0.777 11.413 1.00 96.06 104 LEU A CA 1
ATOM 820 C C . LEU A 1 104 ? -6.659 -0.473 12.863 1.00 96.06 104 LEU A C 1
ATOM 822 O O . LEU A 1 104 ? -5.776 -0.309 13.699 1.00 96.06 104 LEU A O 1
ATOM 826 N N . HIS A 1 105 ? -7.953 -0.456 13.160 1.00 96.19 105 HIS A N 1
ATOM 827 C CA . HIS A 1 105 ? -8.486 -0.305 14.508 1.00 96.19 105 HIS A CA 1
ATOM 828 C C . HIS A 1 105 ? -9.217 -1.574 14.939 1.00 96.19 105 HIS A C 1
ATOM 830 O O . HIS A 1 105 ? -9.863 -2.247 14.131 1.00 96.19 105 HIS A O 1
ATOM 836 N N . ARG A 1 106 ? -9.169 -1.877 16.233 1.00 95.75 106 ARG A N 1
ATOM 837 C CA . ARG A 1 106 ? -10.039 -2.859 16.882 1.00 95.75 106 ARG A CA 1
ATOM 838 C C . ARG A 1 106 ? -11.458 -2.303 16.997 1.00 95.75 106 ARG A C 1
ATOM 840 O O . ARG A 1 106 ? -11.683 -1.099 16.891 1.00 95.75 106 ARG A O 1
ATOM 847 N N . SER A 1 107 ? -12.425 -3.168 17.298 1.00 95.88 107 SER A N 1
ATOM 848 C CA . SER A 1 107 ? -13.804 -2.739 17.574 1.00 95.88 107 SER A CA 1
ATOM 849 C C . SER A 1 107 ? -13.900 -1.782 18.770 1.00 95.88 107 SER A C 1
ATOM 851 O O . SER A 1 107 ? -14.849 -1.005 18.846 1.00 95.88 107 SER A O 1
ATOM 853 N N . THR A 1 108 ? -12.916 -1.813 19.675 1.00 95.06 108 THR A N 1
ATOM 854 C CA . THR A 1 108 ? -12.756 -0.886 20.808 1.00 95.06 108 THR A CA 1
ATOM 855 C C . THR A 1 108 ? -12.271 0.508 20.396 1.00 95.06 108 THR A C 1
ATOM 857 O O . THR A 1 108 ? -12.355 1.430 21.198 1.00 95.06 108 THR A O 1
ATOM 860 N N . GLY A 1 109 ? -11.789 0.681 19.159 1.00 92.38 109 GLY A N 1
ATOM 861 C CA . GLY A 1 109 ? -11.205 1.924 18.644 1.00 92.38 109 GLY A CA 1
ATOM 862 C C . GLY A 1 109 ? -9.679 2.005 18.760 1.00 92.38 109 GLY A C 1
ATOM 863 O O . GLY A 1 109 ? -9.080 2.897 18.171 1.00 92.38 109 GLY A O 1
ATOM 864 N N . GLU A 1 110 ? -9.040 1.071 19.465 1.00 95.19 110 GLU A N 1
ATOM 865 C CA . GLU A 1 110 ? -7.580 1.022 19.598 1.00 95.19 110 GLU A CA 1
ATOM 866 C C . GLU A 1 110 ? -6.904 0.633 18.281 1.00 95.19 110 GLU A C 1
ATOM 868 O O . GLU A 1 110 ? -7.380 -0.258 17.575 1.00 95.19 110 GLU A O 1
ATOM 873 N N . GLU A 1 111 ? -5.772 1.257 17.959 1.00 94.69 111 GLU A N 1
ATOM 874 C CA . GLU A 1 111 ? -4.965 0.873 16.799 1.00 94.69 111 GLU A CA 1
ATOM 87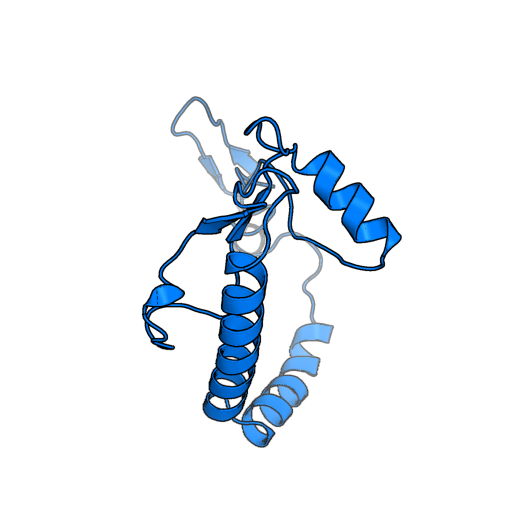5 C C . GLU A 1 111 ? -4.342 -0.518 16.990 1.00 94.69 111 GLU A C 1
ATOM 877 O O . GLU A 1 111 ? -3.841 -0.873 18.059 1.00 94.69 111 GLU A O 1
ATOM 882 N N . VAL A 1 112 ? -4.362 -1.322 15.929 1.00 94.81 112 VAL A N 1
ATOM 883 C CA . VAL A 1 112 ? -3.684 -2.618 15.888 1.00 94.81 112 VAL A CA 1
ATOM 884 C C . VAL A 1 112 ? -2.222 -2.384 15.521 1.00 94.81 112 VAL A C 1
ATOM 886 O O . VAL A 1 112 ? -1.921 -1.745 14.512 1.00 94.81 112 VAL A O 1
ATOM 889 N N . GLY A 1 113 ? -1.301 -2.926 16.319 1.00 92.75 113 GLY A N 1
ATOM 890 C CA . GLY A 1 113 ? 0.132 -2.795 16.062 1.00 92.75 113 GLY A CA 1
ATOM 891 C C . GLY A 1 113 ? 0.537 -3.407 14.716 1.00 92.75 113 GLY A C 1
ATOM 892 O O . GLY A 1 113 ? 0.086 -4.497 14.361 1.00 92.75 113 GLY A O 1
ATOM 893 N N . TYR A 1 114 ? 1.430 -2.738 13.979 1.00 90.88 114 TYR A N 1
ATOM 894 C CA . TYR A 1 114 ? 1.834 -3.163 12.630 1.00 90.88 114 TYR A CA 1
ATOM 895 C C . TYR A 1 114 ? 2.376 -4.602 12.580 1.00 90.88 114 TYR A C 1
ATOM 897 O O . TYR A 1 114 ? 2.142 -5.303 11.601 1.00 90.88 114 TYR A O 1
ATOM 905 N N . SER A 1 115 ? 3.052 -5.062 13.639 1.00 92.12 115 SER A N 1
ATOM 906 C CA . SER A 1 115 ? 3.628 -6.410 13.721 1.00 92.12 115 SER A CA 1
ATOM 907 C C . SER A 1 115 ? 2.566 -7.506 13.846 1.00 92.12 115 SER A C 1
ATOM 909 O O . SER A 1 115 ? 2.768 -8.621 13.370 1.00 92.12 115 SER A O 1
ATOM 911 N N . GLU A 1 116 ? 1.423 -7.207 14.465 1.00 93.75 116 GLU A N 1
ATOM 912 C CA . GLU A 1 116 ? 0.267 -8.106 14.505 1.00 93.75 116 GLU A CA 1
ATOM 913 C C . GLU A 1 116 ? -0.391 -8.178 13.127 1.00 93.75 116 GLU A C 1
ATOM 915 O O . GLU A 1 116 ? -0.637 -9.272 12.619 1.00 93.75 116 GLU A O 1
ATOM 920 N N . VAL A 1 117 ? -0.601 -7.021 12.491 1.00 94.12 117 VAL A N 1
ATOM 921 C CA . VAL A 1 117 ? -1.195 -6.936 11.149 1.00 94.12 117 VAL A CA 1
ATOM 922 C C . VAL A 1 117 ? -0.348 -7.690 10.121 1.00 94.12 117 VAL A C 1
ATOM 924 O O . VAL A 1 117 ? -0.886 -8.469 9.338 1.00 94.12 117 VAL A O 1
ATOM 927 N N . GLU A 1 118 ? 0.971 -7.512 10.149 1.00 93.56 118 GLU A N 1
ATOM 928 C CA . GLU A 1 118 ? 1.916 -8.196 9.262 1.00 93.56 118 GLU A CA 1
ATOM 929 C C . GLU A 1 118 ? 1.864 -9.719 9.410 1.00 93.56 118 GLU A C 1
ATOM 931 O O . GLU A 1 118 ? 1.788 -10.441 8.413 1.00 93.56 118 GLU A O 1
ATOM 936 N N . LYS A 1 119 ? 1.857 -10.221 10.652 1.00 93.88 119 LYS A N 1
ATOM 937 C CA . LYS A 1 119 ? 1.766 -11.660 10.929 1.00 93.88 119 LYS A CA 1
ATOM 938 C C . LYS A 1 119 ? 0.455 -12.239 10.408 1.00 93.88 119 LYS A C 1
ATOM 940 O O . LYS A 1 119 ? 0.477 -13.256 9.724 1.00 93.88 119 LYS A O 1
ATOM 945 N N . LEU A 1 120 ? -0.673 -11.583 10.689 1.00 95.00 120 LEU A N 1
ATOM 946 C CA . LEU A 1 120 ? -1.989 -12.036 10.231 1.00 95.00 120 LEU A CA 1
ATOM 947 C C . LEU A 1 120 ? -2.115 -12.004 8.703 1.00 95.00 120 LEU A C 1
ATOM 949 O O . LEU A 1 120 ? -2.642 -12.947 8.119 1.00 95.00 120 LEU A O 1
ATOM 953 N N . ALA A 1 121 ? -1.597 -10.962 8.050 1.00 94.56 121 ALA A N 1
ATOM 954 C CA . ALA A 1 121 ? -1.565 -10.872 6.592 1.00 94.56 121 ALA A CA 1
ATOM 955 C C . ALA A 1 121 ? -0.703 -11.990 5.975 1.00 94.56 121 ALA A C 1
ATOM 957 O O . ALA A 1 121 ? -1.109 -12.630 5.004 1.00 94.56 121 ALA A O 1
ATOM 958 N N . SER A 1 122 ? 0.439 -12.299 6.592 1.00 94.12 122 SER A N 1
ATOM 959 C CA . SER A 1 122 ? 1.349 -13.348 6.119 1.00 94.12 122 SER A CA 1
ATOM 960 C C . SER A 1 122 ? 0.718 -14.745 6.162 1.00 94.12 122 SER A C 1
ATOM 962 O O . SER A 1 122 ? 0.968 -15.552 5.268 1.00 94.12 122 SER A O 1
ATOM 964 N N . LEU A 1 123 ? -0.154 -15.024 7.142 1.00 96.31 123 LEU A N 1
ATOM 965 C CA . LEU A 1 123 ? -0.893 -16.295 7.227 1.00 96.31 123 LEU A CA 1
ATOM 966 C C . LEU A 1 123 ? -1.825 -16.535 6.030 1.00 96.31 123 LEU A C 1
ATOM 968 O O . LEU A 1 123 ? -2.159 -17.680 5.739 1.00 96.31 123 LEU A O 1
ATOM 972 N N . VAL A 1 124 ? -2.227 -15.471 5.333 1.00 96.19 124 VAL A N 1
ATOM 973 C CA . VAL A 1 124 ? -3.063 -15.527 4.124 1.00 96.19 124 VAL A CA 1
ATOM 974 C C . VAL A 1 124 ? -2.287 -15.135 2.862 1.00 96.19 124 VAL A C 1
ATOM 976 O O . VAL A 1 124 ? -2.885 -14.751 1.859 1.00 96.19 124 VAL A O 1
ATOM 979 N N . SER A 1 125 ? -0.952 -15.229 2.904 1.00 95.50 125 SER A N 1
ATOM 980 C CA . SER A 1 125 ? -0.048 -14.916 1.786 1.00 95.50 125 SER A CA 1
ATOM 981 C C . SER A 1 125 ? -0.154 -13.473 1.272 1.00 95.50 125 SER A C 1
ATOM 983 O O . SER A 1 125 ? 0.108 -13.199 0.100 1.00 95.50 125 SER A O 1
ATOM 985 N N . ILE A 1 126 ? -0.518 -12.534 2.150 1.00 95.50 126 ILE A N 1
ATOM 986 C CA . ILE A 1 126 ? -0.495 -11.099 1.868 1.00 95.50 126 ILE A CA 1
ATOM 987 C C . ILE A 1 126 ? 0.745 -10.496 2.523 1.00 95.50 126 ILE A C 1
ATOM 989 O O . ILE A 1 126 ? 0.912 -10.543 3.740 1.00 95.50 126 ILE A O 1
ATOM 993 N N . HIS A 1 127 ? 1.592 -9.874 1.707 1.00 93.56 127 HIS A N 1
ATOM 994 C CA . HIS A 1 127 ? 2.781 -9.171 2.174 1.00 93.56 127 HIS A CA 1
ATOM 995 C C . HIS A 1 127 ? 2.507 -7.671 2.236 1.00 93.56 127 HIS A C 1
ATOM 997 O O . HIS A 1 127 ? 2.189 -7.043 1.225 1.00 93.56 127 HIS A O 1
ATOM 1003 N N . LEU A 1 128 ? 2.631 -7.097 3.431 1.00 92.44 128 LEU A N 1
ATOM 1004 C CA . LEU A 1 128 ? 2.463 -5.668 3.671 1.00 92.44 128 LEU A CA 1
ATOM 1005 C C . LEU A 1 128 ? 3.821 -5.028 3.945 1.00 92.44 128 LEU A C 1
ATOM 1007 O O . LEU A 1 128 ? 4.684 -5.628 4.577 1.00 92.44 128 LEU A O 1
ATOM 1011 N N . ARG A 1 129 ? 3.997 -3.783 3.499 1.00 91.12 129 ARG A N 1
ATOM 1012 C CA . ARG A 1 129 ? 5.154 -2.977 3.888 1.00 91.12 129 ARG A CA 1
ATOM 1013 C C . ARG A 1 129 ? 4.879 -2.348 5.254 1.00 91.12 129 ARG A C 1
ATOM 1015 O O . ARG A 1 129 ? 4.112 -1.393 5.343 1.00 91.12 129 ARG A O 1
ATOM 1022 N N . THR A 1 130 ? 5.502 -2.884 6.296 1.00 85.94 130 THR A N 1
ATOM 1023 C CA . THR A 1 130 ? 5.388 -2.439 7.695 1.00 85.94 130 THR A CA 1
ATOM 1024 C C . THR A 1 130 ? 6.752 -1.980 8.228 1.00 85.94 130 THR A C 1
ATOM 1026 O O . THR A 1 130 ? 7.790 -2.306 7.654 1.00 85.94 130 THR A O 1
ATOM 1029 N N . GLY A 1 131 ? 6.775 -1.176 9.298 1.00 74.38 131 GLY A N 1
ATOM 1030 C CA . GLY A 1 131 ? 8.017 -0.755 9.962 1.00 74.38 131 GLY A CA 1
ATOM 1031 C C . GLY A 1 131 ? 7.968 0.660 10.546 1.00 74.38 131 GLY A C 1
ATOM 1032 O O . GLY A 1 131 ? 7.158 1.484 10.131 1.00 74.38 131 GLY A O 1
ATOM 1033 N N . CYS A 1 132 ? 8.846 0.934 11.519 1.00 61.50 132 CYS A N 1
ATOM 1034 C CA . CYS A 1 132 ? 8.937 2.224 12.224 1.00 61.50 132 CYS A CA 1
ATOM 1035 C C . CYS A 1 132 ? 10.106 3.113 11.755 1.00 61.50 132 CYS A C 1
ATOM 1037 O O . CYS A 1 132 ? 10.225 4.255 12.194 1.00 61.50 132 CYS A O 1
ATOM 1039 N N . PHE A 1 133 ? 10.970 2.602 10.874 1.00 50.41 133 PHE A N 1
ATOM 1040 C CA . PHE A 1 133 ? 12.183 3.280 10.424 1.00 50.41 133 PHE A CA 1
ATOM 1041 C C . PHE A 1 133 ? 12.173 3.404 8.904 1.00 50.41 133 PHE A C 1
ATOM 1043 O O . PHE A 1 133 ? 12.370 2.432 8.184 1.00 50.41 133 PHE A O 1
ATOM 1050 N N . CYS A 1 134 ? 11.951 4.620 8.412 1.00 51.19 134 CYS A N 1
ATOM 1051 C CA . CYS A 1 134 ? 12.047 4.948 6.988 1.00 51.19 134 CYS A CA 1
ATOM 1052 C C . CYS A 1 134 ? 13.449 5.483 6.618 1.00 51.19 134 CYS A C 1
ATOM 1054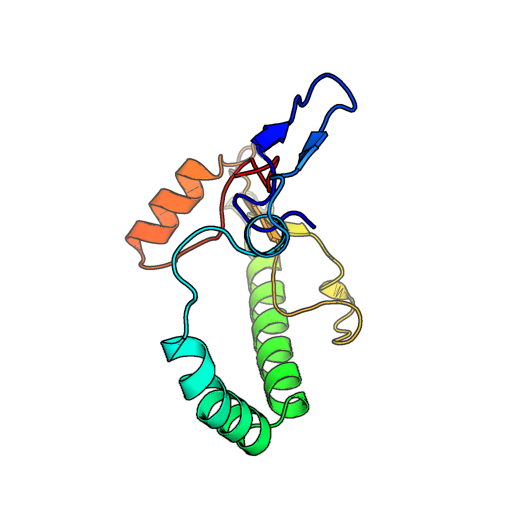 O O . CYS A 1 134 ? 13.558 6.355 5.762 1.00 51.19 134 CYS A O 1
ATOM 1056 N N . ASN A 1 135 ? 14.494 4.924 7.248 1.00 46.31 135 ASN A N 1
ATOM 1057 C CA . ASN A 1 135 ? 15.932 5.248 7.177 1.00 46.31 135 ASN A CA 1
ATOM 1058 C C . ASN A 1 135 ? 16.408 6.465 7.993 1.00 46.31 135 ASN A C 1
ATOM 1060 O O . ASN A 1 135 ? 16.145 7.611 7.628 1.00 46.31 135 ASN A O 1
ATOM 1064 N N . PRO A 1 136 ? 17.315 6.224 8.953 1.00 36.84 136 PRO A N 1
ATOM 1065 C CA . PRO A 1 136 ? 18.525 7.016 9.083 1.00 36.84 136 PRO A CA 1
ATOM 1066 C C . PRO A 1 136 ? 19.739 6.114 8.818 1.00 36.84 136 PRO A C 1
ATOM 1068 O O . PRO A 1 136 ? 20.276 5.507 9.735 1.00 36.84 136 PRO A O 1
ATOM 1071 N N . GLY A 1 137 ? 20.146 6.035 7.549 1.00 41.75 137 GLY A N 1
ATOM 1072 C CA . GLY A 1 137 ? 21.461 5.522 7.152 1.00 41.75 137 GLY A CA 1
ATOM 1073 C C . GLY A 1 137 ? 21.784 4.060 7.477 1.00 41.75 137 GLY A C 1
ATOM 1074 O O . GLY A 1 137 ? 22.902 3.809 7.919 1.00 41.75 137 GLY A O 1
ATOM 1075 N N . GLU A 1 138 ? 20.882 3.107 7.207 1.00 37.31 138 GLU A N 1
ATOM 1076 C CA . GLU A 1 138 ? 21.406 1.835 6.659 1.00 37.31 138 GLU A CA 1
ATOM 1077 C C . GLU A 1 138 ? 22.165 2.125 5.361 1.00 37.31 138 GLU A C 1
ATOM 1079 O O . GLU A 1 138 ? 21.850 3.167 4.738 1.00 37.31 138 GLU A O 1
#

InterPro domains:
  IPR000192 Aminotransferase class V domain [PF00266] (3-109)
  IPR015422 Pyridoxal phosphate-dependent transferase, small domain [G3DSA:3.90.1150.10] (24-137)
  IPR015424 Pyridoxal phosphate-dependent transferase [SSF53383] (3-137)

pLDDT: mean 84.22, std 16.23, range [36.84, 97.88]

Foldseek 3Di:
DQDAQQWPDDDPVDRDTHGDPDPCSNPDDDDPPVVVVVCVVVVVVVCVVCDPVNVLVVLLVVQLVVVVVQQPDADPVRHRQKDWDADSVVSDSVRDGNDIDIWGADNVRHTDAQVVVQVVCVVVPHHDDDDDDPDDHD